Protein AF-A0AAP7EFY5-F1 (afdb_monomer_lite)

Sequence (137 aa):
MKTRNKLLKYLDTSWEMLANNEKPPIIDLSEFNMFSFYIQIFTNRNERKAPFIGKYYSSEELEEDIYGNCLFMHQGWKSMDFKKVYSMLDKGLFIEKMNNMIKDYGNLIIDLNNPNDLSYNIYSTTRIDWDNKSDSF

Secondary structure (DSSP, 8-state):
-HHHHHHHHHHHHHHHGGG---SPPP-S--HHHHHHHHHHHHHHHHHTT--------SHHHHHTT--SEEEEGGGTSEEEEHHHHHHTS-HHHHHHHHHHHHHHH------TT-TT-HHHHHHHHHHHHHHTTTT--

Foldseek 3Di:
DVLVVVLVVLQVLLVVQQPDDDDADDQADDPQNLSQVLLQLQVQCVVVVRNADDQDPDLVVSVVSQADWTFNSNNNGDIDTRVVSCVVYDSVVSSVSSNVCCVRVNGDDQPCPDCPRPSNVVVVVSVVVVVVPVPDD

Structure (mmCIF, N/CA/C/O backbone):
data_AF-A0AAP7EFY5-F1
#
_entry.id   AF-A0AAP7EFY5-F1
#
loop_
_atom_site.group_PDB
_atom_site.id
_atom_site.type_symbol
_atom_site.label_atom_id
_atom_site.label_alt_id
_atom_site.label_comp_id
_atom_site.label_asym_id
_atom_site.label_entity_id
_atom_site.label_seq_id
_atom_site.pdbx_PDB_ins_code
_atom_site.Cartn_x
_atom_site.Cartn_y
_atom_site.Cartn_z
_atom_site.occupancy
_atom_site.B_iso_or_equiv
_atom_site.auth_seq_id
_atom_site.auth_comp_id
_atom_site.auth_asym_id
_atom_site.auth_atom_id
_atom_site.pdbx_PDB_model_num
ATOM 1 N N . MET A 1 1 ? -6.385 -19.582 -2.383 1.00 46.03 1 MET A N 1
ATOM 2 C CA . MET A 1 1 ? -5.099 -20.147 -2.871 1.00 46.03 1 MET A CA 1
ATOM 3 C C . MET A 1 1 ? -4.418 -19.308 -3.956 1.00 46.03 1 MET A C 1
ATOM 5 O O . MET A 1 1 ? -3.223 -19.103 -3.828 1.00 46.03 1 MET A O 1
ATOM 9 N N . LYS A 1 2 ? -5.112 -18.779 -4.982 1.00 51.75 2 LYS A N 1
ATOM 10 C CA . LYS A 1 2 ? -4.465 -17.993 -6.063 1.00 51.75 2 LYS A CA 1
ATOM 11 C C . LYS A 1 2 ? -3.766 -16.698 -5.596 1.00 51.75 2 LYS A C 1
ATOM 13 O O . LYS A 1 2 ? -2.721 -16.361 -6.134 1.00 51.75 2 LYS A O 1
ATOM 18 N N . THR A 1 3 ? -4.303 -16.009 -4.588 1.00 57.50 3 THR A N 1
ATOM 19 C CA . THR A 1 3 ? -3.831 -14.683 -4.143 1.00 57.50 3 THR A CA 1
ATOM 20 C C . THR A 1 3 ? -2.521 -14.742 -3.346 1.00 57.50 3 THR A C 1
ATOM 22 O O . THR A 1 3 ? -1.579 -14.023 -3.655 1.00 57.50 3 THR A O 1
ATOM 25 N N . ARG A 1 4 ? -2.383 -15.694 -2.409 1.00 60.31 4 ARG A N 1
ATOM 26 C CA . ARG A 1 4 ? -1.131 -15.931 -1.657 1.00 60.31 4 ARG A CA 1
ATOM 27 C C . ARG A 1 4 ? 0.061 -16.223 -2.580 1.00 60.31 4 ARG A C 1
ATOM 29 O O . ARG A 1 4 ? 1.157 -15.743 -2.327 1.00 60.31 4 ARG A O 1
ATOM 36 N N . ASN A 1 5 ? -0.166 -16.938 -3.683 1.00 68.69 5 ASN A N 1
ATOM 37 C CA . ASN A 1 5 ? 0.886 -17.254 -4.653 1.00 68.69 5 ASN A CA 1
ATOM 38 C C . ASN A 1 5 ? 1.397 -16.018 -5.411 1.00 68.69 5 ASN A C 1
ATOM 40 O O . ASN A 1 5 ? 2.560 -15.995 -5.800 1.00 68.69 5 ASN A O 1
ATOM 44 N N . LYS A 1 6 ? 0.561 -14.989 -5.614 1.00 69.56 6 LYS A N 1
ATOM 45 C CA . LYS A 1 6 ? 0.996 -13.732 -6.242 1.00 69.56 6 LYS A CA 1
ATOM 46 C C . LYS A 1 6 ? 1.921 -12.931 -5.333 1.00 69.56 6 LYS A C 1
ATOM 48 O O . LYS A 1 6 ? 2.965 -12.487 -5.797 1.00 69.56 6 LYS A O 1
ATOM 53 N N . LEU A 1 7 ? 1.556 -12.796 -4.056 1.00 68.75 7 LEU A N 1
ATOM 54 C CA . LEU A 1 7 ? 2.401 -12.134 -3.060 1.00 68.75 7 LEU A CA 1
ATOM 55 C C . LEU A 1 7 ? 3.747 -12.863 -2.936 1.00 68.75 7 LEU A C 1
ATOM 57 O O . LEU A 1 7 ? 4.788 -12.229 -2.979 1.00 68.75 7 LEU A O 1
ATOM 61 N N . LEU A 1 8 ? 3.739 -14.199 -2.875 1.00 70.12 8 LEU A N 1
ATOM 62 C CA . LEU A 1 8 ? 4.973 -14.996 -2.846 1.00 70.12 8 LEU A CA 1
ATOM 63 C C . LEU A 1 8 ? 5.843 -14.764 -4.088 1.00 70.12 8 LEU A C 1
ATOM 65 O O . LEU A 1 8 ? 7.023 -14.468 -3.961 1.00 70.12 8 LEU A O 1
ATOM 69 N N . LYS A 1 9 ? 5.248 -14.783 -5.286 1.00 72.81 9 LYS A N 1
ATOM 70 C CA . LYS A 1 9 ? 5.981 -14.513 -6.528 1.00 72.81 9 LYS A CA 1
ATOM 71 C C . LYS A 1 9 ? 6.584 -13.101 -6.567 1.00 72.81 9 LYS A C 1
ATOM 73 O O . LYS A 1 9 ? 7.697 -12.929 -7.058 1.00 72.81 9 LYS A O 1
ATOM 78 N N . TYR A 1 10 ? 5.853 -12.098 -6.072 1.00 73.81 10 TYR A N 1
ATOM 79 C CA . TYR A 1 10 ? 6.349 -10.723 -5.935 1.00 73.81 10 TYR A CA 1
ATOM 80 C C . TYR A 1 10 ? 7.623 -10.674 -5.078 1.00 73.81 10 TYR A C 1
ATOM 82 O O . TYR A 1 10 ? 8.594 -9.998 -5.426 1.00 73.81 10 TYR A O 1
ATOM 90 N N . LEU A 1 11 ? 7.624 -11.426 -3.978 1.00 68.75 11 LEU A N 1
ATOM 91 C CA . LEU A 1 11 ? 8.745 -11.497 -3.050 1.00 68.75 11 LEU A CA 1
ATOM 92 C C . LEU A 1 11 ? 9.954 -12.188 -3.685 1.00 68.75 11 LEU A C 1
ATOM 94 O O . LEU A 1 11 ? 11.047 -11.632 -3.635 1.00 68.75 11 LEU A O 1
ATOM 98 N N . ASP A 1 12 ? 9.751 -13.314 -4.371 1.00 68.44 12 ASP A N 1
ATOM 99 C CA . ASP A 1 12 ? 10.825 -14.020 -5.084 1.00 68.44 12 ASP A CA 1
ATOM 100 C C . ASP A 1 12 ? 11.477 -13.132 -6.159 1.00 68.44 12 ASP A C 1
ATOM 102 O O . ASP A 1 12 ? 12.698 -13.042 -6.250 1.00 68.44 12 ASP A O 1
ATOM 106 N N . THR A 1 13 ? 10.666 -12.386 -6.921 1.00 66.69 13 THR A N 1
ATOM 107 C CA . THR A 1 13 ? 11.169 -11.475 -7.970 1.00 66.69 13 THR A CA 1
ATOM 108 C C . THR A 1 13 ? 11.968 -10.302 -7.385 1.00 66.69 13 THR A C 1
ATOM 110 O O . THR A 1 13 ? 12.893 -9.799 -8.020 1.00 66.69 13 THR A O 1
ATOM 113 N N . SER A 1 14 ? 11.648 -9.866 -6.161 1.00 66.06 14 SER A N 1
ATOM 114 C CA . SER A 1 14 ? 12.374 -8.773 -5.497 1.00 66.06 14 SER A CA 1
ATOM 115 C C . SER A 1 14 ? 13.807 -9.171 -5.121 1.00 66.06 14 SER A C 1
ATOM 117 O O . SER A 1 14 ? 14.708 -8.333 -5.183 1.00 66.06 14 SER A O 1
ATOM 119 N N . TRP A 1 15 ? 14.040 -10.445 -4.785 1.00 64.06 15 TRP A N 1
ATOM 120 C CA . TRP A 1 15 ? 15.377 -10.965 -4.476 1.00 64.06 15 TRP A CA 1
ATOM 121 C C . TRP A 1 15 ? 16.299 -10.990 -5.699 1.00 64.06 15 TRP A C 1
ATOM 123 O O . TRP A 1 15 ? 17.473 -10.643 -5.594 1.00 64.06 15 TRP A O 1
ATOM 133 N N . GLU A 1 16 ? 15.774 -11.332 -6.876 1.00 63.97 16 GLU A N 1
ATOM 134 C CA . GLU A 1 16 ? 16.564 -11.410 -8.112 1.00 63.97 16 GLU A CA 1
ATOM 135 C C . GLU A 1 16 ? 17.024 -10.028 -8.623 1.00 63.97 16 GLU A C 1
ATOM 137 O O . GLU A 1 16 ? 18.054 -9.914 -9.287 1.00 63.97 16 GLU A O 1
ATOM 142 N N . MET A 1 17 ? 16.293 -8.954 -8.296 1.00 63.31 17 MET A N 1
ATOM 143 C CA . MET A 1 17 ? 16.523 -7.599 -8.828 1.00 63.31 17 MET A CA 1
ATOM 144 C C . MET A 1 17 ? 17.511 -6.734 -8.021 1.00 63.31 17 MET A C 1
ATOM 146 O O . MET A 1 17 ? 17.793 -5.598 -8.409 1.00 63.31 17 MET A O 1
ATOM 150 N N . LEU A 1 18 ? 18.086 -7.259 -6.935 1.00 62.41 18 LEU A N 1
ATOM 151 C CA . LEU A 1 18 ? 19.012 -6.556 -6.030 1.00 62.41 18 LEU A CA 1
ATOM 152 C C . LEU A 1 18 ? 20.290 -5.996 -6.693 1.00 62.41 18 LEU A C 1
ATOM 154 O O . LEU A 1 18 ? 20.942 -5.121 -6.126 1.00 62.41 18 LEU A O 1
ATOM 158 N N . ALA A 1 19 ? 20.650 -6.462 -7.892 1.00 56.62 19 ALA A N 1
ATOM 159 C CA . ALA A 1 19 ? 21.950 -6.194 -8.509 1.00 56.62 19 ALA A CA 1
ATOM 160 C C . ALA A 1 19 ? 22.089 -4.853 -9.273 1.00 56.62 19 ALA A C 1
ATOM 162 O O . ALA A 1 19 ? 23.203 -4.510 -9.658 1.00 56.62 19 ALA A O 1
ATOM 163 N N . ASN A 1 20 ? 21.019 -4.075 -9.502 1.00 55.19 20 ASN A N 1
ATOM 164 C CA . ASN A 1 20 ? 21.051 -2.912 -10.417 1.00 55.19 20 ASN A CA 1
ATOM 165 C C . ASN A 1 20 ? 20.528 -1.616 -9.761 1.00 55.19 20 ASN A C 1
ATOM 167 O O . ASN A 1 20 ? 19.325 -1.352 -9.811 1.00 55.19 20 ASN A O 1
ATOM 171 N N . ASN A 1 21 ? 21.398 -0.787 -9.155 1.00 61.16 21 ASN A N 1
ATOM 172 C CA . ASN A 1 21 ? 20.936 0.193 -8.154 1.00 61.16 21 ASN A CA 1
ATOM 173 C C . ASN A 1 21 ? 21.421 1.661 -8.259 1.00 61.16 21 ASN A C 1
ATOM 175 O O . ASN A 1 21 ? 21.830 2.236 -7.259 1.00 61.16 21 ASN A O 1
ATOM 179 N N . GLU A 1 22 ? 21.305 2.320 -9.421 1.00 64.19 22 GLU A N 1
ATOM 180 C CA . GLU A 1 22 ? 21.688 3.753 -9.540 1.00 64.19 22 GLU A CA 1
ATOM 181 C C . GLU A 1 22 ? 20.534 4.753 -9.757 1.00 64.19 22 GLU A C 1
ATOM 183 O O . GLU A 1 22 ? 20.705 5.953 -9.555 1.00 64.19 22 GLU A O 1
ATOM 188 N N . LYS A 1 23 ? 19.338 4.312 -10.162 1.00 74.00 23 LYS A N 1
ATOM 189 C CA . LYS A 1 23 ? 18.222 5.231 -10.491 1.00 74.00 23 LYS A CA 1
ATOM 190 C C . LYS A 1 23 ? 17.312 5.497 -9.282 1.00 74.00 23 LYS A C 1
ATOM 192 O O . LYS A 1 23 ? 17.181 4.605 -8.454 1.00 74.00 23 LYS A O 1
ATOM 197 N N . PRO A 1 24 ? 16.608 6.639 -9.178 1.00 78.31 24 PRO A N 1
ATOM 198 C CA . PRO A 1 24 ? 15.558 6.814 -8.166 1.00 78.31 24 PRO A CA 1
ATOM 199 C C . PRO A 1 24 ? 14.429 5.775 -8.329 1.00 78.31 24 PRO A C 1
ATOM 201 O O . PRO A 1 24 ? 14.312 5.173 -9.405 1.00 78.31 24 PRO A O 1
ATOM 204 N N . PRO A 1 25 ? 13.611 5.523 -7.287 1.00 85.12 25 PRO A N 1
ATOM 205 C CA . PRO A 1 25 ? 12.451 4.652 -7.430 1.00 85.12 25 PRO A CA 1
ATOM 206 C C . PRO A 1 25 ? 11.446 5.268 -8.412 1.00 85.12 25 PRO A C 1
ATOM 208 O O . PRO A 1 25 ? 11.176 6.469 -8.378 1.00 85.12 25 PRO A O 1
ATOM 211 N N . ILE A 1 26 ? 10.894 4.435 -9.289 1.00 90.06 26 ILE A N 1
ATOM 212 C CA . ILE A 1 26 ? 9.746 4.758 -10.130 1.00 90.06 26 ILE A CA 1
ATOM 213 C C . ILE A 1 26 ? 8.511 4.700 -9.235 1.00 90.06 26 ILE A C 1
ATOM 215 O O . ILE A 1 26 ? 8.192 3.647 -8.680 1.00 90.06 26 ILE A O 1
ATOM 219 N N . ILE A 1 27 ? 7.830 5.833 -9.098 1.00 93.81 27 ILE A N 1
ATOM 220 C CA . ILE A 1 27 ? 6.648 5.984 -8.249 1.00 93.81 27 ILE A CA 1
ATOM 221 C C . ILE A 1 27 ? 5.418 5.985 -9.152 1.00 93.81 27 ILE A C 1
ATOM 223 O O . ILE A 1 27 ? 5.177 6.939 -9.886 1.00 93.81 27 ILE A O 1
ATOM 227 N N . ASP A 1 28 ? 4.659 4.893 -9.114 1.00 95.19 28 ASP A N 1
ATOM 228 C CA . ASP A 1 28 ? 3.430 4.718 -9.884 1.00 95.19 28 ASP A CA 1
ATOM 229 C C . ASP A 1 28 ? 2.438 3.795 -9.154 1.00 95.19 28 ASP A C 1
ATOM 231 O O . ASP A 1 28 ? 2.709 3.298 -8.062 1.00 95.19 28 ASP A O 1
ATOM 235 N N . LEU A 1 29 ? 1.281 3.554 -9.773 1.00 96.56 29 LEU A N 1
ATOM 236 C CA . LEU A 1 29 ? 0.219 2.685 -9.252 1.00 96.56 29 LEU A CA 1
ATOM 237 C C . LEU A 1 29 ? 0.226 1.283 -9.897 1.00 96.56 29 LEU A C 1
ATOM 239 O O . LEU A 1 29 ? -0.833 0.652 -10.043 1.00 96.56 29 LEU A O 1
ATOM 243 N N . SER A 1 30 ? 1.400 0.805 -10.327 1.00 94.19 30 SER A N 1
ATOM 244 C CA . SER A 1 30 ? 1.595 -0.561 -10.833 1.00 94.19 30 SER A CA 1
ATOM 245 C C . SER A 1 30 ? 1.323 -1.613 -9.751 1.00 94.19 30 SER A C 1
ATOM 247 O O . SER A 1 30 ? 1.361 -1.319 -8.559 1.00 94.19 30 SER A O 1
ATOM 249 N N . GLU A 1 31 ? 1.044 -2.860 -10.152 1.00 89.56 31 GLU A N 1
ATOM 250 C CA . GLU A 1 31 ? 0.784 -3.965 -9.208 1.00 89.56 31 GLU A CA 1
ATOM 251 C C . GLU A 1 31 ? 1.951 -4.140 -8.217 1.00 89.56 31 GLU A C 1
ATOM 253 O O . GLU A 1 31 ? 1.723 -4.262 -7.016 1.00 89.56 31 GLU A O 1
ATOM 258 N N . PHE A 1 32 ? 3.196 -4.051 -8.696 1.00 87.56 32 PHE A N 1
ATOM 259 C CA . PHE A 1 32 ? 4.394 -4.174 -7.865 1.00 87.56 32 PHE A CA 1
ATOM 260 C C . PHE A 1 32 ? 4.530 -3.036 -6.839 1.00 87.56 32 PHE A C 1
ATOM 262 O O . PHE A 1 32 ? 4.767 -3.299 -5.660 1.00 87.56 32 PHE A O 1
ATOM 269 N N . ASN A 1 33 ? 4.333 -1.779 -7.246 1.00 91.88 33 ASN A N 1
ATOM 270 C CA . ASN A 1 33 ? 4.354 -0.651 -6.313 1.00 91.88 33 ASN A CA 1
ATOM 271 C C . ASN A 1 33 ? 3.191 -0.707 -5.317 1.00 91.88 33 ASN A C 1
ATOM 273 O O . ASN A 1 33 ? 3.399 -0.494 -4.124 1.00 91.88 33 ASN A O 1
ATOM 277 N N . MET A 1 34 ? 1.992 -1.093 -5.763 1.00 93.81 34 MET A N 1
ATOM 278 C CA . MET A 1 34 ? 0.849 -1.288 -4.869 1.00 93.81 34 MET A CA 1
ATOM 279 C C . MET A 1 34 ? 1.109 -2.359 -3.807 1.00 93.81 34 MET A C 1
ATOM 281 O O . MET A 1 34 ? 0.687 -2.169 -2.670 1.00 93.81 34 MET A O 1
ATOM 285 N N . PHE A 1 35 ? 1.827 -3.444 -4.125 1.00 90.00 35 PHE A N 1
ATOM 286 C CA . PHE A 1 35 ? 2.256 -4.425 -3.120 1.00 90.00 35 PHE A CA 1
ATOM 287 C C . PHE A 1 35 ? 3.197 -3.824 -2.079 1.00 90.00 35 PHE A C 1
ATOM 289 O O . PHE A 1 35 ? 3.002 -4.056 -0.887 1.00 90.00 35 PHE A O 1
ATOM 296 N N . SER A 1 36 ? 4.180 -3.034 -2.513 1.00 89.19 36 SER A N 1
ATOM 297 C CA . SER A 1 36 ? 5.067 -2.295 -1.610 1.00 89.19 36 SER A CA 1
ATOM 298 C C . SER A 1 36 ? 4.285 -1.373 -0.670 1.00 89.19 36 SER A C 1
ATOM 300 O O . SER A 1 36 ? 4.470 -1.438 0.544 1.00 89.19 36 SER A O 1
ATOM 302 N N . PHE A 1 37 ? 3.361 -0.573 -1.207 1.00 93.44 37 PHE A N 1
ATOM 303 C CA . PHE A 1 37 ? 2.531 0.338 -0.413 1.00 93.44 37 PHE A CA 1
ATOM 304 C C . PHE A 1 37 ? 1.632 -0.407 0.572 1.00 93.44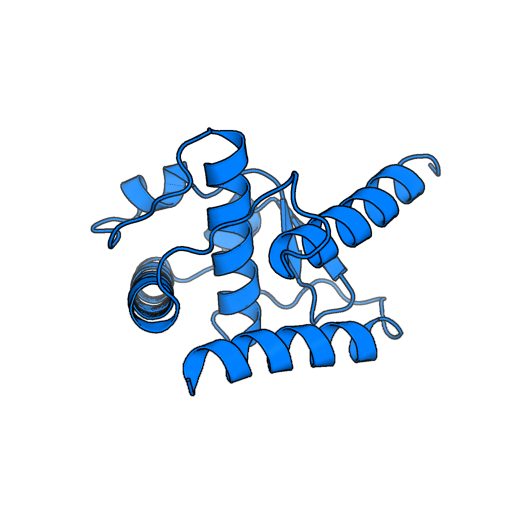 37 PHE A C 1
ATOM 306 O O . PHE A 1 37 ? 1.522 -0.014 1.730 1.00 93.44 37 PHE A O 1
ATOM 313 N N . TYR A 1 38 ? 1.018 -1.498 0.114 1.00 91.19 38 TYR A N 1
ATOM 314 C CA . TYR A 1 38 ? 0.160 -2.350 0.925 1.00 91.19 38 TYR A CA 1
ATOM 315 C C . TYR A 1 38 ? 0.942 -2.919 2.111 1.00 91.19 38 TYR A C 1
ATOM 317 O O . TYR A 1 38 ? 0.557 -2.686 3.250 1.00 91.19 38 TYR A O 1
ATOM 325 N N . ILE A 1 39 ? 2.092 -3.559 1.876 1.00 85.94 39 ILE A N 1
ATOM 326 C CA . ILE A 1 39 ? 2.936 -4.111 2.948 1.00 85.94 39 ILE A CA 1
ATOM 327 C C . ILE A 1 39 ? 3.375 -3.017 3.929 1.00 85.94 39 ILE A C 1
ATOM 329 O O . ILE A 1 39 ? 3.276 -3.222 5.138 1.00 85.94 39 ILE A O 1
ATOM 333 N N . GLN A 1 40 ? 3.790 -1.845 3.433 1.00 89.19 40 GLN A N 1
ATOM 334 C CA . GLN A 1 40 ? 4.226 -0.748 4.298 1.00 89.19 40 GLN A CA 1
ATOM 335 C C . GLN A 1 40 ? 3.113 -0.255 5.230 1.00 89.19 40 GLN A C 1
ATOM 337 O O . GLN A 1 40 ? 3.364 -0.024 6.409 1.00 89.19 40 GLN A O 1
ATOM 342 N N . ILE A 1 41 ? 1.880 -0.132 4.733 1.00 91.44 41 ILE A N 1
ATOM 343 C CA . ILE A 1 41 ? 0.721 0.258 5.547 1.00 91.44 41 ILE A CA 1
ATOM 344 C C . ILE A 1 41 ? 0.486 -0.739 6.699 1.00 91.44 41 ILE A C 1
ATOM 346 O O . ILE A 1 41 ? 0.250 -0.329 7.837 1.00 91.44 41 ILE A O 1
ATOM 350 N N . PHE A 1 42 ? 0.599 -2.047 6.446 1.00 84.62 42 PHE A N 1
ATOM 351 C CA . PHE A 1 42 ? 0.453 -3.058 7.503 1.00 84.62 42 PHE A CA 1
ATOM 352 C C . PHE A 1 42 ? 1.573 -2.996 8.532 1.00 84.62 42 PHE A C 1
ATOM 354 O O . PHE A 1 42 ? 1.308 -3.048 9.734 1.00 84.62 42 PHE A O 1
ATOM 361 N N . THR A 1 43 ? 2.813 -2.852 8.068 1.00 81.44 43 THR A N 1
ATOM 362 C CA . THR A 1 43 ? 3.977 -2.658 8.932 1.00 81.44 43 THR A CA 1
ATOM 363 C C . THR A 1 43 ? 3.763 -1.482 9.869 1.00 81.44 43 THR A C 1
ATOM 365 O O . THR A 1 43 ? 3.847 -1.640 11.086 1.00 81.44 43 THR A O 1
ATOM 368 N N . ASN A 1 44 ? 3.417 -0.331 9.295 1.00 86.31 44 ASN A N 1
ATOM 369 C CA . ASN A 1 44 ? 3.117 0.889 10.017 1.00 86.31 44 ASN A CA 1
ATOM 370 C C . ASN A 1 44 ? 2.106 0.589 11.135 1.00 86.31 44 ASN A C 1
ATOM 372 O O . ASN A 1 44 ? 2.398 0.730 12.326 1.00 86.31 44 ASN A O 1
ATOM 376 N N . ARG A 1 45 ? 0.933 0.064 10.791 1.00 84.31 45 ARG A N 1
ATOM 377 C CA . ARG A 1 45 ? -0.113 -0.213 11.781 1.00 84.31 45 ARG A CA 1
ATOM 378 C C . ARG A 1 45 ? 0.266 -1.223 12.853 1.00 84.31 45 ARG A C 1
ATOM 380 O O . ARG A 1 45 ? -0.203 -1.102 13.989 1.00 84.31 45 ARG A O 1
ATOM 387 N N . ASN A 1 46 ? 1.108 -2.197 12.527 1.00 79.50 46 ASN A N 1
ATOM 388 C CA . ASN A 1 46 ? 1.629 -3.136 13.510 1.00 79.50 46 ASN A CA 1
ATOM 389 C C . ASN A 1 46 ? 2.481 -2.422 14.574 1.00 79.50 46 ASN A C 1
ATOM 391 O O . ASN A 1 46 ? 2.316 -2.686 15.764 1.00 79.50 46 ASN A O 1
ATOM 395 N N . GLU A 1 47 ? 3.301 -1.441 14.181 1.00 80.19 47 GLU A N 1
ATOM 396 C CA . GLU A 1 47 ? 4.062 -0.601 15.123 1.00 80.19 47 GLU A CA 1
ATOM 397 C C . GLU A 1 47 ? 3.140 0.185 16.071 1.00 80.19 47 GLU A C 1
ATOM 399 O O . GLU A 1 47 ? 3.456 0.373 17.248 1.00 80.19 47 GLU A O 1
ATOM 404 N N . ARG A 1 48 ? 1.946 0.568 15.601 1.00 80.44 48 ARG A N 1
ATOM 405 C CA . ARG A 1 48 ? 0.893 1.201 16.416 1.00 80.44 48 ARG A CA 1
ATOM 406 C C . ARG A 1 48 ? 0.019 0.210 17.194 1.00 80.44 48 ARG A C 1
ATOM 408 O O . ARG A 1 48 ? -0.926 0.639 17.854 1.00 80.44 48 ARG A O 1
ATOM 415 N N . LYS A 1 49 ? 0.313 -1.096 17.146 1.00 80.50 49 LYS A N 1
ATOM 416 C CA . LYS A 1 49 ? -0.489 -2.179 17.753 1.00 80.50 49 LYS A CA 1
ATOM 417 C C . LYS A 1 49 ? -1.948 -2.201 17.269 1.00 80.50 49 LYS A C 1
ATOM 419 O O . LYS A 1 49 ? -2.843 -2.607 18.008 1.00 80.50 49 LYS A O 1
ATOM 424 N N . ALA A 1 50 ? -2.185 -1.788 16.023 1.00 79.81 50 ALA A N 1
ATOM 425 C CA . ALA A 1 50 ? -3.499 -1.766 15.378 1.00 79.81 50 ALA A CA 1
ATOM 426 C C . ALA A 1 50 ? -3.482 -2.491 14.012 1.00 79.81 50 ALA A C 1
ATOM 428 O O . ALA A 1 50 ? -3.917 -1.917 13.015 1.00 79.81 50 ALA A O 1
ATOM 429 N N . PRO A 1 51 ? -3.000 -3.750 13.929 1.00 71.62 51 PRO A N 1
ATOM 430 C CA . PRO A 1 51 ? -2.624 -4.411 12.669 1.00 71.62 51 PRO A CA 1
ATOM 431 C C . PRO A 1 51 ? -3.793 -4.692 11.711 1.00 71.62 51 PRO A C 1
ATOM 433 O O . PRO A 1 51 ? -3.576 -5.090 10.571 1.00 71.62 51 PRO A O 1
ATOM 436 N N . PHE A 1 52 ? -5.034 -4.511 12.166 1.00 80.56 52 PHE A N 1
ATOM 437 C CA . PHE A 1 52 ? -6.222 -4.723 11.354 1.00 80.56 52 PHE A CA 1
ATOM 438 C C . PHE A 1 52 ? -6.650 -3.440 10.632 1.00 80.56 52 PHE A C 1
ATOM 440 O O . PHE A 1 52 ? -6.721 -2.360 11.226 1.00 80.56 52 PHE A O 1
ATOM 447 N N . ILE A 1 53 ? -6.993 -3.610 9.360 1.00 84.94 53 ILE A N 1
ATOM 448 C CA . ILE A 1 53 ? -7.414 -2.613 8.386 1.00 84.94 53 ILE A CA 1
ATOM 449 C C . ILE A 1 53 ? -8.717 -3.083 7.742 1.00 84.94 53 ILE A C 1
ATOM 451 O O . ILE A 1 53 ? -8.848 -4.222 7.277 1.00 84.94 53 ILE A O 1
ATOM 455 N N . GLY A 1 54 ? -9.698 -2.185 7.745 1.00 86.19 54 GLY A N 1
ATOM 456 C CA . GLY A 1 54 ? -10.923 -2.315 6.967 1.00 86.19 54 GLY A CA 1
ATOM 457 C C . GLY A 1 54 ? -10.793 -1.642 5.603 1.00 86.19 54 GLY A C 1
ATOM 458 O O . GLY A 1 54 ? -9.729 -1.194 5.201 1.00 86.19 54 GLY A O 1
ATOM 459 N N . LYS A 1 55 ? -11.898 -1.545 4.869 1.00 92.06 55 LYS A N 1
ATOM 460 C CA . LYS A 1 55 ? -11.932 -0.707 3.669 1.00 92.06 55 LYS A CA 1
ATOM 461 C C . LYS A 1 55 ? -11.785 0.764 4.079 1.00 92.06 55 LYS A C 1
ATOM 463 O O . LYS A 1 55 ? -12.562 1.207 4.915 1.00 92.06 55 LYS A O 1
ATOM 468 N N . TYR A 1 56 ? -10.889 1.502 3.431 1.00 94.88 56 TYR A N 1
ATOM 469 C CA . TYR A 1 56 ? -10.814 2.956 3.546 1.00 94.88 56 TYR A CA 1
ATOM 470 C C . TYR A 1 56 ? -11.978 3.619 2.810 1.00 94.88 56 TYR A C 1
ATOM 472 O O . TYR A 1 56 ? -12.269 3.281 1.652 1.00 94.88 56 TYR A O 1
ATOM 480 N N . TYR A 1 57 ? -12.615 4.591 3.454 1.00 91.88 57 TYR A N 1
ATOM 481 C CA . TYR A 1 57 ? -13.711 5.370 2.874 1.00 91.88 57 TYR A CA 1
ATOM 482 C C . TYR A 1 57 ? -13.283 6.762 2.410 1.00 91.88 57 TYR A C 1
ATOM 484 O O . TYR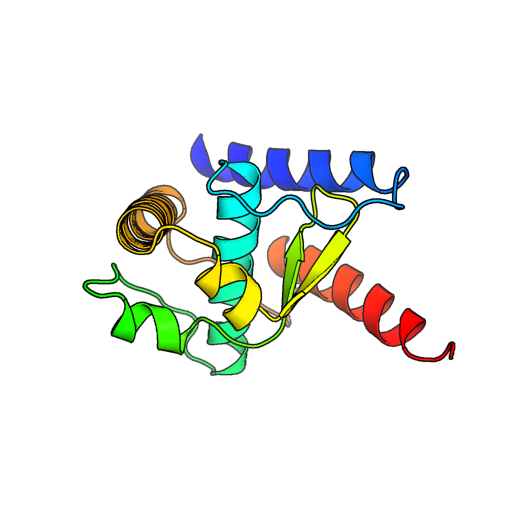 A 1 57 ? -14.012 7.380 1.631 1.00 91.88 57 TYR A O 1
ATOM 492 N N . SER A 1 58 ? -12.112 7.241 2.835 1.00 92.88 58 SER A N 1
ATOM 493 C CA . SER A 1 58 ? -11.576 8.539 2.430 1.00 92.88 58 SER A CA 1
ATOM 494 C C . SER A 1 58 ? -10.043 8.576 2.431 1.00 92.88 58 SER A C 1
ATOM 496 O O . SER A 1 58 ? -9.381 7.661 2.929 1.00 92.88 58 SER A O 1
ATOM 498 N N . SER A 1 59 ? -9.475 9.634 1.846 1.00 91.12 59 SER A N 1
ATOM 499 C CA . SER A 1 59 ? -8.032 9.904 1.877 1.00 91.12 59 SER A CA 1
ATOM 500 C C . SER A 1 59 ? -7.531 10.190 3.281 1.00 91.12 59 SER A C 1
ATOM 502 O O . SER A 1 59 ? -6.440 9.756 3.622 1.00 91.12 59 SER A O 1
ATOM 504 N N . GLU A 1 60 ? -8.329 10.869 4.100 1.00 92.69 60 GLU A N 1
ATOM 505 C CA . GLU A 1 60 ? -7.958 11.241 5.464 1.00 92.69 60 GLU A CA 1
ATOM 506 C C . GLU A 1 60 ? -7.774 9.998 6.341 1.00 92.69 60 GLU A C 1
ATOM 508 O O . GLU A 1 60 ? -6.784 9.906 7.058 1.00 92.69 60 GLU A O 1
ATOM 513 N N . GLU A 1 61 ? -8.678 9.014 6.232 1.00 92.69 61 GLU A N 1
ATOM 514 C CA . GLU A 1 61 ? -8.559 7.736 6.950 1.00 92.69 61 GLU A CA 1
ATOM 515 C C . GLU A 1 61 ? -7.286 6.986 6.536 1.00 92.69 61 GLU A C 1
ATOM 517 O O . GLU A 1 61 ? -6.559 6.458 7.374 1.00 92.69 61 GLU A O 1
ATOM 522 N N . LEU A 1 62 ? -6.995 6.968 5.234 1.00 93.62 62 LEU A N 1
ATOM 523 C CA . LEU A 1 62 ? -5.806 6.317 4.699 1.00 93.62 62 LEU A CA 1
ATOM 524 C C . LEU A 1 62 ? -4.517 7.037 5.122 1.00 93.62 62 LEU A C 1
ATOM 526 O O . LEU A 1 62 ? -3.520 6.383 5.419 1.00 93.62 62 LEU A O 1
ATOM 530 N N . GLU A 1 63 ? -4.520 8.368 5.173 1.00 94.50 63 GLU A N 1
ATOM 531 C CA . GLU A 1 63 ? -3.360 9.189 5.532 1.00 94.50 63 GLU A CA 1
ATOM 532 C C . GLU A 1 63 ? -2.842 8.931 6.950 1.00 94.50 63 GLU A C 1
ATOM 534 O O . GLU A 1 63 ? -1.643 9.094 7.190 1.00 94.50 63 GLU A O 1
ATOM 539 N N . GLU A 1 64 ? -3.690 8.456 7.867 1.00 92.94 64 GLU A N 1
ATOM 540 C CA . GLU A 1 64 ? -3.265 8.030 9.207 1.00 92.94 64 GLU A CA 1
ATOM 541 C C . GLU A 1 64 ? -2.268 6.860 9.184 1.00 92.94 64 GLU A C 1
ATOM 543 O O . GLU A 1 64 ? -1.485 6.693 10.126 1.00 92.94 64 GLU A O 1
ATOM 548 N N . ASP A 1 65 ? -2.277 6.074 8.105 1.00 93.62 65 ASP A N 1
ATOM 549 C CA . ASP A 1 65 ? -1.394 4.930 7.889 1.00 93.62 65 ASP A CA 1
ATOM 550 C C . ASP A 1 65 ? -0.224 5.249 6.936 1.00 93.62 65 ASP A C 1
ATOM 552 O O . ASP A 1 65 ? 0.687 4.432 6.763 1.00 93.62 65 ASP A O 1
ATOM 556 N N . ILE A 1 66 ? -0.194 6.458 6.358 1.00 94.88 66 ILE A N 1
ATOM 557 C CA . ILE A 1 66 ? 0.882 6.949 5.486 1.00 94.88 66 ILE A CA 1
ATOM 558 C C . ILE A 1 66 ? 1.913 7.724 6.309 1.00 94.88 66 ILE A C 1
ATOM 560 O O . ILE A 1 66 ? 1.894 8.953 6.436 1.00 94.88 66 ILE A O 1
ATOM 564 N N . TYR A 1 67 ? 2.871 6.989 6.858 1.00 92.31 67 TYR A N 1
ATOM 565 C CA . TYR A 1 67 ? 4.011 7.554 7.572 1.00 92.31 67 TYR A CA 1
ATOM 566 C C . TYR A 1 67 ? 5.252 6.675 7.434 1.00 92.31 67 TYR A C 1
ATOM 568 O O . TYR A 1 67 ? 5.211 5.601 6.831 1.00 92.31 67 TYR A O 1
ATOM 576 N N . GLY A 1 68 ? 6.364 7.161 7.985 1.00 90.00 68 GLY A N 1
ATOM 577 C CA . GLY A 1 68 ? 7.652 6.495 7.875 1.00 90.00 68 GLY A CA 1
ATOM 578 C C . GLY A 1 68 ? 8.148 6.469 6.433 1.00 90.00 68 GLY A C 1
ATOM 579 O O . GLY A 1 68 ? 7.781 7.306 5.605 1.00 90.00 68 GLY A O 1
ATOM 580 N N . ASN A 1 69 ? 8.991 5.490 6.140 1.00 89.50 69 ASN A N 1
ATOM 581 C CA . ASN A 1 69 ? 9.546 5.299 4.811 1.00 89.50 69 ASN A CA 1
ATOM 582 C C . ASN A 1 69 ? 8.846 4.144 4.102 1.00 89.50 69 ASN A C 1
ATOM 584 O O . ASN A 1 69 ? 8.618 3.102 4.700 1.00 89.50 69 ASN A O 1
ATOM 588 N N . CYS A 1 70 ? 8.557 4.317 2.816 1.00 89.81 70 CYS A N 1
ATOM 589 C CA . CYS A 1 70 ? 8.069 3.257 1.949 1.00 89.81 70 CYS A CA 1
ATOM 590 C C . CYS A 1 70 ? 9.226 2.566 1.227 1.00 89.81 70 CYS A C 1
ATOM 592 O O . CYS A 1 70 ? 10.048 3.223 0.581 1.00 89.81 70 CYS A O 1
ATOM 594 N N . LEU A 1 71 ? 9.239 1.233 1.286 1.00 85.19 71 LEU A N 1
ATOM 595 C CA . LEU A 1 71 ? 10.248 0.388 0.653 1.00 85.19 71 LEU A CA 1
ATOM 596 C C . LEU A 1 71 ? 9.786 -0.155 -0.707 1.00 85.19 71 LEU A C 1
ATOM 598 O O . LEU A 1 71 ? 8.784 -0.861 -0.824 1.00 85.19 71 LEU A O 1
ATOM 602 N N . PHE A 1 72 ? 10.576 0.112 -1.742 1.00 84.50 72 PHE A N 1
ATOM 603 C CA . PHE A 1 72 ? 10.407 -0.361 -3.115 1.00 84.50 72 PHE A CA 1
ATOM 604 C C . PHE A 1 72 ? 11.275 -1.603 -3.352 1.00 84.50 72 PHE A C 1
ATOM 606 O O . PHE A 1 72 ? 12.354 -1.529 -3.946 1.00 84.50 72 PHE A O 1
ATOM 613 N N . MET A 1 73 ? 10.815 -2.753 -2.856 1.00 77.94 73 MET A N 1
ATOM 614 C CA . MET A 1 73 ? 11.598 -4.000 -2.816 1.00 77.94 73 MET A CA 1
ATOM 615 C C . MET A 1 73 ? 12.017 -4.472 -4.214 1.00 77.94 73 MET A C 1
ATOM 617 O O . MET A 1 73 ? 13.197 -4.686 -4.479 1.00 77.94 73 MET A O 1
ATOM 621 N N . HIS A 1 74 ? 11.069 -4.503 -5.152 1.00 78.12 74 HIS A N 1
ATOM 622 C CA . HIS A 1 74 ? 11.295 -4.905 -6.543 1.00 78.12 74 HIS A CA 1
ATOM 623 C C . HIS A 1 74 ? 12.134 -3.905 -7.364 1.00 78.12 74 HIS A C 1
ATOM 625 O O . HIS A 1 74 ? 12.387 -4.139 -8.540 1.00 78.12 74 HIS A O 1
ATOM 631 N N . GLN A 1 75 ? 12.552 -2.775 -6.784 1.00 81.00 75 GLN A N 1
ATOM 632 C CA . GLN A 1 75 ? 13.350 -1.755 -7.472 1.00 81.00 75 GLN A CA 1
ATOM 633 C C . GLN A 1 75 ? 14.752 -1.604 -6.879 1.00 81.00 75 GLN A C 1
ATOM 635 O O . GLN A 1 75 ? 15.305 -0.503 -6.897 1.00 81.00 75 GLN A O 1
ATOM 640 N N . GLY A 1 76 ? 15.315 -2.685 -6.337 1.00 77.06 76 GLY A N 1
ATOM 641 C CA . GLY A 1 76 ? 16.618 -2.648 -5.671 1.00 77.06 76 GLY A CA 1
ATOM 642 C C . GLY A 1 76 ? 16.540 -2.078 -4.255 1.00 77.06 76 GLY A C 1
ATOM 643 O O . GLY A 1 76 ? 17.483 -1.434 -3.803 1.00 77.06 76 GLY A O 1
ATOM 644 N N . TRP A 1 77 ? 15.418 -2.302 -3.558 1.00 77.12 77 TRP A N 1
ATOM 645 C CA . TRP A 1 77 ? 15.247 -1.940 -2.143 1.00 77.12 77 TRP A CA 1
ATOM 646 C C . TRP A 1 77 ? 15.443 -0.453 -1.856 1.00 77.12 77 TRP A C 1
ATOM 648 O O . TRP A 1 77 ? 16.085 -0.045 -0.888 1.00 77.12 77 TRP A O 1
ATOM 658 N N . LYS A 1 78 ? 14.874 0.381 -2.722 1.00 80.44 78 LYS A N 1
ATOM 659 C CA . LYS A 1 78 ? 14.913 1.831 -2.544 1.00 80.44 78 LYS A CA 1
ATOM 660 C C . LYS A 1 78 ? 13.917 2.249 -1.481 1.00 80.44 78 LYS A C 1
ATOM 662 O O . LYS A 1 78 ? 12.852 1.655 -1.351 1.00 80.44 78 LYS A O 1
ATOM 667 N N . SER A 1 79 ? 14.258 3.301 -0.757 1.00 85.31 79 SER A N 1
ATOM 668 C CA . SER A 1 79 ? 13.433 3.853 0.308 1.00 85.31 79 SER A CA 1
ATOM 669 C C . SER A 1 79 ? 13.130 5.318 0.020 1.00 85.31 79 SER A C 1
ATOM 671 O O . SER A 1 79 ? 13.989 6.046 -0.483 1.00 85.31 79 SER A O 1
ATOM 673 N N . MET A 1 80 ? 11.906 5.752 0.307 1.00 89.25 80 MET A N 1
ATOM 674 C CA . MET A 1 80 ? 11.515 7.159 0.243 1.00 89.25 80 MET A CA 1
ATOM 675 C C . MET A 1 80 ? 10.451 7.453 1.299 1.00 89.25 80 MET A C 1
ATOM 677 O O . MET A 1 80 ? 9.604 6.603 1.564 1.00 89.25 80 MET A O 1
ATOM 681 N N . ASP A 1 81 ? 10.470 8.666 1.857 1.00 93.12 81 ASP A N 1
ATOM 682 C CA . ASP A 1 81 ? 9.423 9.159 2.758 1.00 93.12 81 ASP A CA 1
ATOM 683 C C . ASP A 1 81 ? 8.028 8.889 2.171 1.00 93.12 81 ASP A C 1
ATOM 685 O O . ASP A 1 81 ? 7.722 9.282 1.039 1.00 93.12 81 ASP A O 1
ATOM 689 N N . PHE A 1 82 ? 7.187 8.177 2.924 1.00 95.38 82 PHE A N 1
ATOM 690 C CA . PHE A 1 82 ? 5.930 7.670 2.386 1.00 95.38 82 PHE A CA 1
ATOM 691 C C . PHE A 1 82 ? 4.934 8.806 2.130 1.00 95.38 82 PHE A C 1
ATOM 693 O O . PHE A 1 82 ? 4.167 8.744 1.172 1.00 95.38 82 PHE A O 1
ATOM 700 N N . LYS A 1 83 ? 4.993 9.900 2.900 1.00 96.25 83 LYS A N 1
ATOM 701 C CA . LYS A 1 83 ? 4.160 11.082 2.635 1.00 96.25 83 LYS A CA 1
ATOM 702 C C . LYS A 1 83 ? 4.531 11.735 1.306 1.00 96.25 83 LYS A C 1
ATOM 704 O O . LYS A 1 83 ? 3.638 12.110 0.545 1.00 96.25 83 LYS A O 1
ATOM 709 N N . LYS A 1 84 ? 5.825 11.818 0.988 1.00 96.06 84 LYS A N 1
ATOM 710 C CA . LYS A 1 84 ? 6.328 12.291 -0.307 1.00 96.06 84 LYS A CA 1
ATOM 711 C C . LYS A 1 84 ? 5.941 11.361 -1.453 1.00 96.06 84 LYS A C 1
ATOM 713 O O . LYS A 1 84 ? 5.534 11.845 -2.501 1.00 96.06 84 LYS A O 1
ATOM 718 N N . VAL A 1 85 ? 6.047 10.047 -1.271 1.00 96.12 85 VAL A N 1
ATOM 719 C CA . VAL A 1 85 ? 5.573 9.078 -2.272 1.00 96.12 85 VAL A CA 1
ATOM 720 C C . VAL A 1 85 ? 4.085 9.280 -2.518 1.00 96.12 85 VAL A C 1
ATOM 722 O O . VAL A 1 85 ? 3.664 9.484 -3.652 1.00 96.12 85 VAL A O 1
ATOM 725 N N . TYR A 1 86 ? 3.293 9.290 -1.447 1.00 96.69 86 TYR A N 1
ATOM 726 C CA . TYR A 1 86 ? 1.854 9.451 -1.523 1.00 96.69 86 TYR A CA 1
ATOM 727 C C . TYR A 1 86 ? 1.485 10.755 -2.229 1.00 96.69 86 TYR A C 1
ATOM 729 O O . TYR A 1 86 ? 0.625 10.717 -3.103 1.00 96.69 86 TYR A O 1
ATOM 737 N N . SER A 1 87 ? 2.121 11.896 -1.927 1.00 96.00 87 SER A N 1
ATOM 738 C CA . SER A 1 87 ? 1.824 13.193 -2.567 1.00 96.00 87 SER A CA 1
ATOM 739 C C . SER A 1 87 ? 2.009 13.215 -4.090 1.00 96.00 87 SER A C 1
ATOM 741 O O . SER A 1 87 ? 1.412 14.064 -4.745 1.00 96.00 87 SER A O 1
ATOM 743 N N . MET A 1 88 ? 2.761 12.266 -4.653 1.00 96.00 88 MET A N 1
ATOM 744 C CA . MET A 1 88 ? 2.966 12.112 -6.098 1.00 96.00 88 MET A CA 1
ATOM 745 C C . MET A 1 88 ? 1.918 11.218 -6.781 1.00 96.00 88 MET A C 1
ATOM 747 O O . MET A 1 88 ? 1.907 11.128 -8.007 1.00 96.00 88 MET A O 1
ATOM 751 N N . LEU A 1 89 ? 1.056 10.540 -6.017 1.00 96.69 89 LEU A N 1
ATOM 752 C CA . LEU A 1 89 ? 0.075 9.581 -6.530 1.00 96.69 89 LEU A CA 1
ATOM 753 C C . LEU A 1 89 ? -1.314 10.206 -6.705 1.00 96.69 89 LEU A C 1
ATOM 755 O O . LEU A 1 89 ? -1.724 11.086 -5.943 1.00 96.69 89 LEU A O 1
ATOM 759 N N . ASP A 1 90 ? -2.079 9.664 -7.656 1.00 96.50 90 ASP A N 1
ATOM 760 C CA . ASP A 1 90 ? -3.523 9.894 -7.740 1.00 96.50 90 ASP A CA 1
ATOM 761 C C . ASP A 1 90 ? -4.218 9.275 -6.517 1.00 96.50 90 ASP A C 1
ATOM 763 O O . ASP A 1 90 ? -4.181 8.059 -6.314 1.00 96.50 90 ASP A O 1
ATOM 767 N N . LYS A 1 91 ? -4.842 10.120 -5.691 1.00 94.44 91 LYS A N 1
ATOM 768 C CA . LYS A 1 91 ? -5.411 9.725 -4.393 1.00 94.44 91 LYS A CA 1
ATOM 769 C C . LYS A 1 91 ? -6.616 8.810 -4.534 1.00 94.44 91 LYS A C 1
ATOM 771 O O . LYS A 1 91 ? -6.722 7.825 -3.805 1.00 94.44 91 LYS A O 1
ATOM 776 N N . GLY A 1 92 ? -7.503 9.124 -5.476 1.00 95.06 92 GLY A N 1
ATOM 777 C CA . GLY A 1 92 ? -8.720 8.351 -5.703 1.00 95.06 92 GLY A CA 1
ATOM 778 C C . GLY A 1 92 ? -8.382 6.941 -6.172 1.00 95.06 92 GLY A C 1
ATOM 779 O O . GLY A 1 92 ? -8.842 5.960 -5.586 1.00 95.06 92 GLY A O 1
ATOM 780 N N . LEU A 1 93 ? -7.496 6.838 -7.164 1.00 96.75 93 LEU A N 1
ATOM 781 C CA . LEU A 1 93 ? -7.064 5.554 -7.706 1.00 96.75 93 LEU A CA 1
ATOM 782 C C . LEU A 1 93 ? -6.207 4.762 -6.709 1.00 96.75 93 LEU A C 1
ATOM 784 O O . LEU A 1 93 ? -6.297 3.533 -6.660 1.00 96.75 93 LEU A O 1
ATOM 788 N N . PHE A 1 94 ? -5.394 5.438 -5.893 1.00 97.19 94 PHE A N 1
ATOM 789 C CA . PHE A 1 94 ? -4.634 4.788 -4.827 1.00 97.19 94 PHE A CA 1
ATOM 790 C C . PHE A 1 94 ? -5.553 4.136 -3.790 1.00 97.19 94 PHE A C 1
ATOM 792 O O . PHE A 1 94 ? -5.376 2.956 -3.494 1.00 97.19 94 PHE A O 1
ATOM 799 N N . ILE A 1 95 ? -6.562 4.859 -3.287 1.00 96.44 95 ILE A N 1
ATOM 800 C CA . ILE A 1 95 ? -7.546 4.323 -2.330 1.00 96.44 95 ILE A CA 1
ATOM 801 C C . ILE A 1 95 ? -8.299 3.138 -2.937 1.00 96.44 95 ILE A C 1
ATOM 803 O O . ILE A 1 95 ? -8.459 2.107 -2.283 1.00 96.44 95 ILE A O 1
ATOM 807 N N . GLU A 1 96 ? -8.742 3.252 -4.192 1.00 96.56 96 GLU A N 1
ATOM 808 C CA . GLU A 1 96 ? -9.426 2.161 -4.891 1.00 96.56 96 GLU A CA 1
ATOM 809 C C . GLU A 1 96 ? -8.549 0.903 -4.945 1.00 96.56 96 GLU A C 1
ATOM 811 O O . GLU A 1 96 ? -8.972 -0.183 -4.539 1.00 96.56 96 GLU A O 1
ATOM 816 N N . LYS A 1 97 ? -7.297 1.048 -5.392 1.00 96.75 97 LYS A N 1
ATOM 817 C CA . LYS A 1 97 ? -6.353 -0.066 -5.487 1.00 96.75 97 LYS A CA 1
ATOM 818 C C . LYS A 1 97 ? -6.000 -0.630 -4.116 1.00 96.75 97 LYS A C 1
ATOM 820 O O . LYS A 1 97 ? -5.959 -1.846 -3.981 1.00 96.75 97 LYS A O 1
ATOM 825 N N . MET A 1 98 ? -5.796 0.206 -3.101 1.00 95.50 98 MET A N 1
ATOM 826 C CA . MET A 1 98 ? -5.509 -0.249 -1.739 1.00 95.50 98 MET A CA 1
ATOM 827 C C . MET A 1 98 ? -6.668 -1.077 -1.177 1.00 95.50 98 MET A C 1
ATOM 829 O O . MET A 1 98 ? -6.464 -2.175 -0.666 1.00 95.50 98 MET A O 1
ATOM 833 N N . ASN A 1 99 ? -7.901 -0.609 -1.368 1.00 94.75 99 ASN A N 1
ATOM 834 C CA . ASN A 1 99 ? -9.102 -1.345 -0.984 1.00 94.75 99 ASN A CA 1
ATOM 835 C C . ASN A 1 99 ? -9.241 -2.679 -1.726 1.00 94.75 99 ASN A C 1
ATOM 837 O O . ASN A 1 99 ? -9.647 -3.675 -1.124 1.00 94.75 99 ASN A O 1
ATOM 841 N N . ASN A 1 100 ? -8.874 -2.727 -3.008 1.00 93.50 100 ASN A N 1
ATOM 842 C CA . ASN A 1 100 ? -8.827 -3.981 -3.759 1.00 93.50 100 ASN A CA 1
ATOM 843 C C . ASN A 1 100 ? -7.770 -4.937 -3.186 1.00 93.50 100 ASN A C 1
ATOM 845 O O . ASN A 1 100 ? -8.049 -6.121 -3.030 1.00 93.50 100 ASN A O 1
ATOM 849 N N . MET A 1 101 ? -6.601 -4.431 -2.784 1.00 90.19 101 MET A N 1
ATOM 850 C CA . MET A 1 101 ? -5.565 -5.242 -2.137 1.00 90.19 101 MET A CA 1
ATOM 851 C C . MET A 1 101 ? -6.048 -5.796 -0.789 1.00 90.19 101 MET A C 1
ATOM 853 O O . MET A 1 101 ? -5.920 -6.988 -0.534 1.00 90.19 101 MET A O 1
ATOM 857 N N . ILE A 1 102 ? -6.686 -4.976 0.048 1.00 88.31 102 ILE A N 1
ATOM 858 C CA . ILE A 1 102 ? -7.273 -5.425 1.322 1.00 88.31 102 ILE A CA 1
ATOM 859 C C . ILE A 1 102 ? -8.348 -6.493 1.083 1.00 88.31 102 ILE A C 1
ATOM 861 O O . ILE A 1 102 ? -8.398 -7.494 1.794 1.00 88.31 102 ILE A O 1
ATOM 865 N N . LYS A 1 103 ? -9.186 -6.332 0.055 1.00 87.75 103 LYS A N 1
ATOM 866 C CA . LYS A 1 103 ? -10.201 -7.328 -0.315 1.00 87.75 103 LYS A CA 1
ATOM 867 C C . LYS A 1 103 ? -9.582 -8.651 -0.781 1.00 87.75 103 LYS A C 1
ATOM 869 O O . LYS A 1 103 ? -10.077 -9.715 -0.416 1.00 87.75 103 LYS A O 1
ATOM 874 N N . ASP A 1 104 ? -8.533 -8.583 -1.592 1.00 84.75 104 ASP A N 1
ATOM 875 C CA . ASP A 1 104 ? -7.938 -9.746 -2.251 1.00 84.75 104 ASP A CA 1
ATOM 876 C C . ASP A 1 104 ? -6.980 -10.522 -1.336 1.00 84.75 104 ASP A C 1
ATOM 878 O O . ASP A 1 104 ? -6.969 -11.760 -1.349 1.00 84.75 104 ASP A O 1
ATOM 882 N N . TYR A 1 105 ? -6.177 -9.803 -0.548 1.00 80.00 105 TYR A N 1
ATOM 883 C CA . TYR A 1 105 ? -5.117 -10.350 0.306 1.00 80.00 105 TYR A CA 1
ATOM 884 C C . TYR A 1 105 ? -5.495 -10.368 1.795 1.00 80.00 105 TYR A C 1
ATOM 886 O O . TYR A 1 105 ? -4.878 -11.103 2.565 1.00 80.00 105 TYR A O 1
ATOM 894 N N . GLY A 1 106 ? -6.545 -9.647 2.194 1.00 80.88 106 GLY A N 1
ATOM 895 C CA . GLY A 1 106 ? -7.013 -9.579 3.574 1.00 80.88 106 GLY A CA 1
ATOM 896 C C . GLY A 1 106 ? -6.169 -8.645 4.434 1.00 80.88 106 GLY A C 1
ATOM 897 O O . GLY A 1 106 ? -5.624 -7.650 3.961 1.00 80.88 106 GLY A O 1
ATOM 898 N N . ASN A 1 107 ? -6.079 -8.974 5.718 1.00 74.06 107 ASN A N 1
ATOM 899 C CA . ASN A 1 107 ? -5.145 -8.344 6.639 1.00 74.06 107 ASN A CA 1
ATOM 900 C C . ASN A 1 107 ? -3.883 -9.198 6.716 1.00 74.06 107 ASN A C 1
ATOM 902 O O . ASN A 1 107 ? -3.971 -10.385 7.040 1.00 74.06 107 ASN A O 1
ATOM 906 N N . LEU A 1 108 ? -2.725 -8.606 6.419 1.00 68.88 108 LEU A N 1
ATOM 907 C CA . LEU A 1 108 ? -1.448 -9.267 6.660 1.00 68.88 108 LEU A CA 1
ATOM 908 C C . LEU A 1 108 ? -1.215 -9.311 8.171 1.00 68.88 108 LEU A C 1
ATOM 910 O O . LEU A 1 108 ? -1.100 -8.275 8.821 1.00 68.88 108 LEU A O 1
ATOM 914 N N . ILE A 1 109 ? -1.150 -10.515 8.734 1.00 61.00 109 ILE A N 1
ATOM 915 C CA . ILE A 1 109 ? -0.608 -10.698 10.078 1.00 61.00 109 ILE A CA 1
ATOM 916 C C . ILE A 1 109 ? 0.906 -10.658 9.908 1.00 61.00 109 ILE A C 1
ATOM 918 O O . ILE A 1 109 ? 1.449 -11.519 9.226 1.00 61.00 109 ILE A O 1
ATOM 922 N N . ILE A 1 110 ? 1.546 -9.631 10.467 1.00 61.16 110 ILE A N 1
ATOM 923 C CA . ILE A 1 110 ? 3.003 -9.548 10.572 1.00 61.16 110 ILE A CA 1
ATOM 924 C C . ILE A 1 110 ? 3.358 -9.886 12.012 1.00 61.16 110 ILE A C 1
ATOM 926 O O . ILE A 1 110 ? 3.401 -9.003 12.875 1.00 61.16 110 ILE A O 1
ATOM 930 N N . ASP A 1 111 ? 3.559 -11.169 12.302 1.00 61.12 111 ASP A N 1
ATOM 931 C CA . ASP A 1 111 ? 4.043 -11.562 13.621 1.00 61.12 111 ASP A CA 1
ATOM 932 C C . ASP A 1 111 ? 5.554 -11.340 13.700 1.00 61.12 111 ASP A C 1
ATOM 934 O O . ASP A 1 111 ? 6.351 -12.200 13.326 1.00 61.12 111 ASP A O 1
ATOM 938 N N . LEU A 1 112 ? 5.943 -10.174 14.227 1.00 58.12 112 LEU A N 1
ATOM 939 C CA . LEU A 1 112 ? 7.347 -9.803 14.399 1.00 58.12 112 LEU A CA 1
ATOM 940 C C . LEU A 1 112 ? 8.115 -10.691 15.399 1.00 58.12 112 LEU A C 1
ATOM 942 O O . LEU A 1 112 ? 9.307 -10.486 15.610 1.00 58.12 112 LEU A O 1
ATOM 946 N N . ASN A 1 113 ? 7.455 -11.646 16.051 1.00 59.16 113 ASN A N 1
ATOM 947 C CA . ASN A 1 113 ? 8.093 -12.607 16.946 1.00 59.16 113 ASN A CA 1
ATOM 948 C C . ASN A 1 113 ? 8.128 -14.019 16.352 1.00 59.16 113 ASN A C 1
ATOM 950 O O . ASN A 1 113 ? 8.668 -14.931 16.979 1.00 59.16 113 ASN A O 1
ATOM 954 N N . ASN A 1 114 ? 7.569 -14.214 15.155 1.00 64.31 114 ASN A N 1
ATOM 955 C CA . ASN A 1 114 ? 7.559 -15.496 14.478 1.00 64.31 114 ASN A CA 1
ATOM 956 C C . ASN A 1 114 ? 8.575 -15.507 13.322 1.00 64.31 114 ASN A C 1
ATOM 958 O O . ASN A 1 114 ? 8.236 -15.094 12.213 1.00 64.31 114 ASN A O 1
ATOM 962 N N . PRO A 1 115 ? 9.780 -16.077 13.518 1.00 61.78 115 PRO A N 1
ATOM 963 C CA . PRO A 1 115 ? 10.790 -16.264 12.467 1.00 61.78 115 PRO A CA 1
ATOM 964 C C . PRO A 1 115 ? 10.343 -17.178 11.320 1.00 61.78 115 PRO A C 1
ATOM 966 O O . PRO A 1 115 ? 11.096 -17.399 10.383 1.00 61.78 115 PRO A O 1
ATOM 969 N N . ASN A 1 116 ? 9.141 -17.751 11.365 1.00 62.12 116 ASN A N 1
ATOM 970 C CA . ASN A 1 116 ? 8.577 -18.520 10.258 1.00 62.12 116 ASN A CA 1
ATOM 971 C C . ASN A 1 116 ? 7.455 -17.770 9.533 1.00 62.12 116 ASN A C 1
ATOM 973 O O . ASN A 1 116 ? 6.961 -18.252 8.511 1.00 62.12 116 ASN A O 1
ATOM 977 N N . ASP A 1 117 ? 7.039 -16.605 10.034 1.00 63.47 117 ASP A N 1
ATOM 978 C CA . ASP A 1 117 ? 6.170 -15.720 9.280 1.00 63.47 117 ASP A CA 1
ATOM 979 C C . ASP A 1 117 ? 6.994 -15.099 8.151 1.00 63.47 117 ASP A C 1
ATOM 981 O O . ASP A 1 117 ? 7.970 -14.382 8.375 1.00 63.47 117 ASP A O 1
ATOM 985 N N . LEU A 1 118 ? 6.610 -15.405 6.912 1.00 60.66 118 LEU A N 1
ATOM 986 C CA . LEU A 1 118 ? 7.264 -14.872 5.720 1.00 60.66 118 LEU A CA 1
ATOM 987 C C . LEU A 1 118 ? 7.352 -13.345 5.775 1.00 60.66 118 LEU A C 1
ATOM 989 O O . LEU A 1 118 ? 8.390 -12.799 5.419 1.00 60.66 118 LEU A O 1
ATOM 993 N N . SER A 1 119 ? 6.311 -12.669 6.270 1.00 61.78 119 SER A N 1
ATOM 994 C CA . SER A 1 119 ? 6.297 -11.210 6.393 1.00 61.78 119 SER A CA 1
ATOM 995 C C . SER A 1 119 ? 7.323 -10.694 7.408 1.00 61.78 119 SER A C 1
ATOM 997 O O . SER A 1 119 ? 7.970 -9.678 7.154 1.00 61.78 119 SER A O 1
ATOM 999 N N . TYR A 1 120 ? 7.557 -11.428 8.501 1.00 60.66 120 TYR A N 1
ATOM 1000 C CA . TYR A 1 120 ? 8.608 -11.112 9.464 1.00 60.66 120 TYR A CA 1
ATOM 1001 C C . TYR A 1 120 ? 10.003 -11.418 8.935 1.00 60.66 120 TYR A C 1
ATOM 1003 O O . TYR A 1 120 ? 10.904 -10.610 9.133 1.00 60.66 120 TYR A O 1
ATOM 1011 N N . ASN A 1 121 ? 10.210 -12.536 8.239 1.00 53.72 121 ASN A N 1
ATOM 1012 C CA . ASN A 1 121 ? 11.513 -12.838 7.641 1.00 53.72 121 ASN A CA 1
ATOM 1013 C C . ASN A 1 121 ? 11.932 -11.770 6.633 1.00 53.72 121 ASN A C 1
ATOM 1015 O O . ASN A 1 121 ? 13.089 -11.360 6.614 1.00 53.72 121 ASN A O 1
ATOM 1019 N N . ILE A 1 122 ? 10.982 -11.255 5.854 1.00 58.88 122 ILE A N 1
ATOM 1020 C CA . ILE A 1 122 ? 11.217 -10.114 4.968 1.00 58.88 122 ILE A CA 1
ATOM 1021 C C . ILE A 1 122 ? 11.528 -8.865 5.793 1.00 58.88 122 ILE A C 1
ATOM 1023 O O . ILE A 1 122 ? 12.524 -8.199 5.546 1.00 58.88 122 ILE A O 1
ATOM 1027 N N . TYR A 1 123 ? 10.729 -8.538 6.808 1.00 55.72 123 TYR A N 1
ATOM 1028 C CA . TYR A 1 123 ? 10.942 -7.300 7.560 1.00 55.72 123 TYR A CA 1
ATOM 1029 C C . TYR A 1 123 ? 12.230 -7.303 8.406 1.00 55.72 123 TYR A C 1
ATOM 1031 O O . TYR A 1 123 ? 12.923 -6.298 8.507 1.00 55.72 123 TYR A O 1
ATOM 1039 N N . SER A 1 124 ? 12.590 -8.440 8.997 1.00 55.41 124 SER A N 1
ATOM 1040 C CA . SER A 1 124 ? 13.810 -8.600 9.796 1.00 55.41 124 SER A CA 1
ATOM 1041 C C . SER A 1 124 ? 15.072 -8.551 8.941 1.00 55.41 124 SER A C 1
ATOM 1043 O O . SER A 1 124 ? 15.976 -7.791 9.270 1.00 55.41 124 SER A O 1
ATOM 1045 N N . THR A 1 125 ? 15.129 -9.281 7.822 1.00 51.16 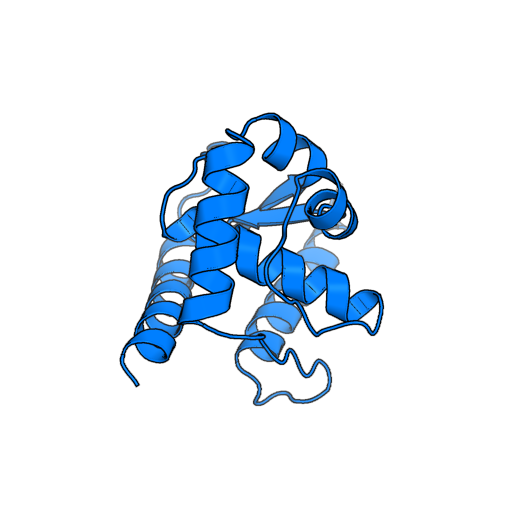125 THR A N 1
ATOM 1046 C CA . THR A 1 125 ? 16.281 -9.213 6.900 1.00 51.16 125 THR A CA 1
ATOM 1047 C C . THR A 1 125 ? 16.483 -7.797 6.358 1.00 51.16 125 THR A C 1
ATOM 1049 O O . THR A 1 125 ? 17.604 -7.303 6.310 1.00 51.16 125 THR A O 1
ATOM 1052 N N . THR A 1 126 ? 15.391 -7.092 6.066 1.00 53.78 126 THR A N 1
ATOM 1053 C CA . THR A 1 126 ? 15.427 -5.729 5.510 1.00 53.78 126 THR A CA 1
ATOM 1054 C C . THR A 1 126 ? 15.760 -4.652 6.532 1.00 53.78 126 THR A C 1
ATOM 1056 O O . THR A 1 126 ? 16.456 -3.694 6.199 1.00 53.78 126 THR A O 1
ATOM 10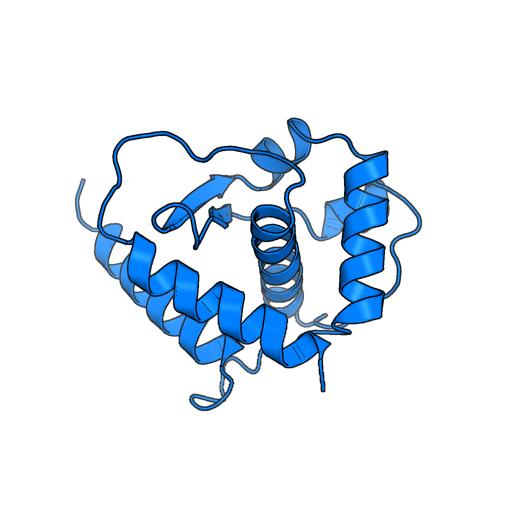59 N N . ARG A 1 127 ? 15.317 -4.815 7.784 1.00 47.19 127 ARG A N 1
ATOM 1060 C CA . ARG A 1 127 ? 15.709 -3.952 8.903 1.00 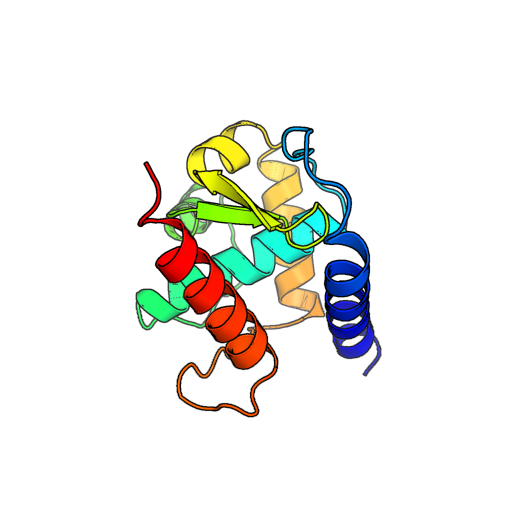47.19 127 ARG A CA 1
ATOM 1061 C C . ARG A 1 127 ? 17.181 -4.131 9.262 1.00 47.19 127 ARG A C 1
ATOM 1063 O O . ARG A 1 127 ? 17.873 -3.139 9.449 1.00 47.19 127 ARG A O 1
ATOM 1070 N N . ILE A 1 128 ? 17.668 -5.374 9.296 1.00 47.00 128 ILE A N 1
ATOM 1071 C CA . ILE A 1 128 ? 19.079 -5.684 9.571 1.00 47.00 128 ILE A CA 1
ATOM 1072 C C . ILE A 1 128 ? 19.989 -5.050 8.508 1.00 47.00 128 ILE A C 1
ATOM 1074 O O . ILE A 1 128 ? 20.996 -4.441 8.857 1.00 47.00 128 ILE A O 1
ATOM 1078 N N . ASP A 1 129 ? 19.627 -5.113 7.225 1.00 46.94 129 ASP A N 1
ATOM 1079 C CA . ASP A 1 129 ? 20.411 -4.484 6.151 1.00 46.94 129 ASP A CA 1
ATOM 1080 C C . ASP A 1 129 ? 20.379 -2.944 6.178 1.00 46.94 129 ASP A C 1
ATOM 1082 O O . ASP A 1 129 ? 21.297 -2.299 5.663 1.00 46.94 129 ASP A O 1
ATOM 1086 N N . TRP A 1 130 ? 19.338 -2.341 6.762 1.00 44.59 130 TRP A N 1
ATOM 1087 C CA . TRP A 1 130 ? 19.203 -0.889 6.904 1.00 44.59 130 TRP A CA 1
ATOM 1088 C C . TRP A 1 130 ? 19.975 -0.355 8.114 1.00 44.59 130 TRP A C 1
ATOM 1090 O O . TRP A 1 130 ? 20.747 0.592 7.965 1.00 44.59 130 TRP A O 1
ATOM 1100 N N . ASP A 1 131 ? 19.847 -1.018 9.266 1.00 48.38 131 ASP A N 1
ATOM 1101 C CA . ASP A 1 131 ? 20.582 -0.681 10.491 1.00 48.38 131 ASP A CA 1
ATOM 1102 C C . ASP A 1 131 ? 22.100 -0.895 10.298 1.00 48.38 131 ASP A C 1
ATOM 1104 O O . ASP A 1 131 ? 22.909 -0.124 10.800 1.00 48.38 131 ASP A O 1
ATOM 1108 N N . ASN A 1 132 ? 22.514 -1.867 9.472 1.00 48.28 132 ASN A N 1
ATOM 1109 C CA . ASN A 1 132 ? 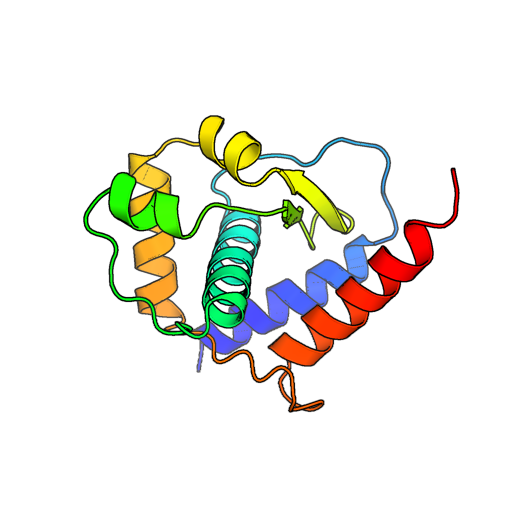23.928 -2.069 9.124 1.00 48.28 132 ASN A CA 1
ATOM 1110 C C . ASN A 1 132 ? 24.468 -1.084 8.063 1.00 48.28 132 ASN A C 1
ATOM 1112 O O . ASN A 1 132 ? 25.679 -1.024 7.851 1.00 48.28 132 ASN A O 1
ATOM 1116 N N . LYS A 1 133 ? 23.603 -0.328 7.368 1.00 45.69 133 LYS A N 1
ATOM 1117 C CA . LYS A 1 133 ? 24.001 0.701 6.383 1.00 45.69 133 LYS A CA 1
ATOM 1118 C C . LYS A 1 133 ? 23.945 2.128 6.931 1.00 45.69 133 LYS A C 1
ATOM 1120 O O . LYS A 1 133 ? 24.466 3.027 6.272 1.00 45.69 133 LYS A O 1
ATOM 1125 N N . SER A 1 134 ? 23.344 2.364 8.100 1.00 44.78 134 SER A N 1
ATOM 1126 C CA . SER A 1 134 ? 23.300 3.704 8.705 1.00 44.78 134 SER A CA 1
ATOM 1127 C C . SER A 1 134 ? 24.626 4.154 9.329 1.00 44.78 134 SER A C 1
ATOM 1129 O O . SER A 1 134 ? 24.767 5.337 9.622 1.00 44.78 134 SER A O 1
ATOM 1131 N N . ASP A 1 135 ? 25.604 3.254 9.468 1.00 42.19 135 ASP A N 1
ATOM 1132 C CA . ASP A 1 135 ? 26.894 3.534 10.119 1.00 42.19 135 ASP A CA 1
ATOM 1133 C C . ASP A 1 135 ? 28.022 3.933 9.148 1.00 42.19 135 ASP A C 1
ATOM 1135 O O . ASP A 1 135 ? 29.187 4.012 9.535 1.00 42.19 135 ASP A O 1
ATOM 1139 N N . SER A 1 136 ? 27.706 4.219 7.882 1.00 41.09 136 SER A N 1
ATOM 1140 C CA . SER A 1 136 ? 28.688 4.714 6.911 1.00 41.09 136 SER A CA 1
ATOM 1141 C C . SER A 1 136 ? 28.248 6.035 6.276 1.00 41.09 136 SER A C 1
ATOM 1143 O O . SER A 1 136 ? 27.723 6.047 5.161 1.00 41.09 136 SER A O 1
ATOM 1145 N N . PHE A 1 137 ? 28.489 7.136 6.990 1.00 38.38 137 PHE A N 1
ATOM 1146 C CA . PHE A 1 137 ? 28.654 8.482 6.433 1.00 38.38 137 PHE A CA 1
ATOM 1147 C C . PHE A 1 137 ? 29.937 9.107 6.977 1.00 38.38 137 PHE A C 1
ATOM 1149 O O . PHE A 1 137 ? 30.179 8.976 8.198 1.00 38.38 137 PHE A O 1
#

Radius of gyration: 14.61 Å; chains: 1; bounding box: 42×33×29 Å

Organism: Bacteroides ovatus (NCBI:txid28116)

pLDDT: mean 77.27, std 16.7, range [38.38, 97.19]